Protein AF-A0A842WB67-F1 (afdb_monomer_lite)

Structure (mmCIF, N/CA/C/O backbone):
data_AF-A0A842WB67-F1
#
_entry.id   AF-A0A842WB67-F1
#
loop_
_atom_site.group_PDB
_atom_site.id
_atom_site.type_symbol
_atom_site.label_atom_id
_atom_site.label_alt_id
_atom_site.label_comp_id
_atom_site.label_asym_id
_atom_site.label_entity_id
_atom_site.label_seq_id
_atom_site.pdbx_PDB_ins_code
_atom_site.Cartn_x
_atom_site.Cartn_y
_atom_site.Cartn_z
_atom_site.occupancy
_atom_site.B_iso_or_equiv
_atom_site.auth_seq_id
_atom_site.auth_comp_id
_atom_site.auth_asym_id
_atom_site.auth_atom_id
_atom_site.pdbx_PDB_model_num
ATOM 1 N N . MET A 1 1 ? 25.470 17.281 -31.563 1.00 50.44 1 MET A N 1
ATOM 2 C CA . MET A 1 1 ? 26.868 17.595 -31.185 1.00 50.44 1 MET A CA 1
ATOM 3 C C . MET A 1 1 ? 27.042 18.059 -29.738 1.00 50.44 1 MET A C 1
ATOM 5 O O . MET A 1 1 ? 27.917 17.511 -29.088 1.00 50.44 1 MET A O 1
ATOM 9 N N . ALA A 1 2 ? 26.261 19.007 -29.197 1.00 56.00 2 ALA A N 1
ATOM 10 C CA . ALA A 1 2 ? 26.370 19.382 -27.772 1.00 56.00 2 ALA A CA 1
ATOM 11 C C . ALA A 1 2 ? 25.637 18.412 -26.814 1.00 56.00 2 ALA A C 1
ATOM 13 O O . ALA A 1 2 ? 26.137 18.127 -25.731 1.00 56.00 2 ALA A O 1
ATOM 14 N N . MET A 1 3 ? 24.492 17.852 -27.231 1.00 46.28 3 MET A N 1
ATOM 15 C CA . MET A 1 3 ? 23.703 16.902 -26.424 1.00 46.28 3 MET A CA 1
ATOM 16 C C . MET A 1 3 ? 24.365 15.515 -26.312 1.00 46.28 3 MET A C 1
ATOM 18 O O . MET A 1 3 ? 24.315 14.882 -25.263 1.00 46.28 3 MET A O 1
ATOM 22 N N . ASP A 1 4 ? 25.050 15.073 -27.372 1.00 51.56 4 ASP A N 1
ATOM 23 C CA . ASP A 1 4 ? 25.665 13.736 -27.454 1.00 51.56 4 ASP A CA 1
ATOM 24 C C . ASP A 1 4 ? 26.848 13.555 -26.488 1.00 51.56 4 ASP A C 1
ATOM 26 O O . ASP A 1 4 ? 27.155 12.438 -26.077 1.00 51.56 4 ASP A O 1
ATOM 30 N N . ASN A 1 5 ? 27.504 14.652 -26.096 1.00 54.19 5 ASN A N 1
ATOM 31 C CA . ASN A 1 5 ? 28.593 14.624 -25.118 1.00 54.19 5 ASN A CA 1
ATOM 32 C C . ASN A 1 5 ? 28.092 14.640 -23.664 1.00 54.19 5 ASN A C 1
ATOM 34 O O . ASN A 1 5 ? 28.794 14.136 -22.797 1.00 54.19 5 ASN A O 1
ATOM 38 N N . LEU A 1 6 ? 26.884 15.149 -23.390 1.00 54.31 6 LEU A N 1
ATOM 39 C CA . LEU A 1 6 ? 26.288 15.144 -22.042 1.00 54.31 6 LEU A CA 1
ATOM 40 C C . LEU A 1 6 ? 25.864 13.739 -21.588 1.00 54.31 6 LEU A C 1
ATOM 42 O O . LEU A 1 6 ? 25.862 13.449 -20.396 1.00 54.31 6 LEU A O 1
ATOM 46 N N . LEU A 1 7 ? 25.518 12.860 -22.533 1.00 57.28 7 LEU A N 1
ATOM 47 C CA . LEU A 1 7 ? 25.060 11.498 -22.244 1.00 57.28 7 LEU A CA 1
ATOM 48 C C . LEU A 1 7 ? 26.201 10.474 -22.136 1.00 57.28 7 LEU A C 1
ATOM 50 O O . LEU A 1 7 ? 25.984 9.398 -21.588 1.00 57.28 7 LEU A O 1
ATOM 54 N N . LYS A 1 8 ? 27.415 10.790 -22.614 1.00 58.06 8 LYS A N 1
ATOM 55 C CA . LYS A 1 8 ? 28.578 9.881 -22.534 1.00 58.06 8 LYS A CA 1
ATOM 56 C C . LYS A 1 8 ? 29.019 9.586 -21.100 1.00 58.06 8 LYS A C 1
ATOM 58 O O . LYS A 1 8 ? 29.484 8.482 -20.835 1.00 58.06 8 LYS A O 1
ATOM 63 N N . ASP A 1 9 ? 28.812 10.539 -20.195 1.00 59.94 9 ASP A N 1
ATOM 64 C CA . ASP A 1 9 ? 29.150 10.417 -18.773 1.00 59.94 9 ASP A CA 1
ATOM 65 C C . ASP A 1 9 ? 27.921 10.132 -17.891 1.00 59.94 9 ASP A C 1
ATOM 67 O O . ASP A 1 9 ? 28.027 10.040 -16.664 1.00 59.94 9 ASP A O 1
ATOM 71 N N . ALA A 1 10 ? 26.738 9.970 -18.496 1.00 61.34 10 ALA A N 1
ATOM 72 C CA . ALA A 1 10 ? 25.519 9.653 -17.770 1.00 61.34 10 ALA A CA 1
ATOM 73 C C . ALA A 1 10 ? 25.571 8.197 -17.285 1.00 61.34 10 ALA A C 1
ATOM 75 O O . ALA A 1 10 ? 25.228 7.256 -18.002 1.00 61.34 10 ALA A O 1
ATOM 76 N N . LYS A 1 11 ? 25.993 7.997 -16.033 1.00 61.31 11 LYS A N 1
ATOM 77 C CA . LYS A 1 11 ? 25.830 6.713 -15.346 1.00 61.31 11 LYS A CA 1
ATOM 78 C C . LYS A 1 11 ? 24.339 6.450 -15.152 1.00 61.31 11 LYS A C 1
ATOM 80 O O . LYS A 1 11 ? 23.706 7.043 -14.281 1.00 61.31 11 LYS A O 1
ATOM 85 N N . VAL A 1 12 ? 23.788 5.539 -15.949 1.00 61.44 12 VAL A N 1
ATOM 86 C CA . VAL A 1 12 ? 22.454 4.984 -15.712 1.00 61.44 12 VAL A CA 1
ATOM 87 C C . VAL A 1 12 ? 22.540 4.111 -14.463 1.00 61.44 12 VAL A C 1
ATOM 89 O O . VAL A 1 12 ? 23.029 2.984 -14.506 1.00 61.44 12 VAL A O 1
ATOM 92 N N . ILE A 1 13 ? 22.114 4.655 -13.325 1.00 58.69 13 ILE A N 1
ATOM 93 C CA . ILE A 1 13 ? 21.981 3.891 -12.086 1.00 58.69 13 ILE A CA 1
ATOM 94 C C . ILE A 1 13 ? 20.633 3.179 -12.149 1.00 58.69 13 ILE A C 1
ATOM 96 O O . ILE A 1 13 ? 19.582 3.815 -12.069 1.00 58.69 13 ILE A O 1
ATOM 100 N N . ARG A 1 14 ? 20.659 1.853 -12.297 1.00 56.44 14 ARG A N 1
ATOM 101 C CA . ARG A 1 14 ? 19.466 1.028 -12.114 1.00 56.44 14 ARG A CA 1
ATOM 102 C C . ARG A 1 14 ? 19.247 0.864 -10.616 1.00 56.44 14 ARG A C 1
ATOM 104 O O . ARG A 1 14 ? 20.026 0.197 -9.944 1.00 56.44 14 ARG A O 1
ATOM 111 N N . LEU A 1 15 ? 18.217 1.515 -10.092 1.00 62.12 15 LEU A N 1
ATOM 112 C CA . LEU A 1 15 ? 17.738 1.228 -8.747 1.00 62.12 15 LEU A CA 1
ATOM 113 C C . LEU A 1 15 ? 17.023 -0.120 -8.818 1.00 62.12 15 LEU A C 1
ATOM 115 O O . LEU A 1 15 ? 16.061 -0.246 -9.571 1.00 62.12 15 LEU A O 1
ATOM 119 N N . GLU A 1 16 ? 17.521 -1.123 -8.099 1.00 65.31 16 GLU A N 1
ATOM 120 C CA . GLU A 1 16 ? 16.808 -2.387 -7.927 1.00 65.31 16 GLU A CA 1
ATOM 121 C C . GLU A 1 16 ? 15.793 -2.208 -6.800 1.00 65.31 16 GLU A C 1
ATOM 123 O O . GLU A 1 16 ? 16.166 -1.994 -5.639 1.00 65.31 16 GLU A O 1
ATOM 128 N N . PRO A 1 17 ? 14.497 -2.204 -7.124 1.00 65.00 17 PRO A N 1
ATOM 129 C CA . PRO A 1 17 ? 13.494 -2.028 -6.108 1.00 65.00 17 PRO A CA 1
ATOM 130 C C . PRO A 1 17 ? 13.308 -3.364 -5.365 1.00 65.00 17 PRO A C 1
ATOM 132 O O . PRO A 1 17 ? 13.266 -4.431 -5.972 1.00 65.00 17 PRO A O 1
ATOM 135 N N . SER A 1 18 ? 13.257 -3.311 -4.032 1.00 74.56 18 SER A N 1
ATOM 136 C CA . SER A 1 18 ? 13.159 -4.486 -3.157 1.00 74.56 18 SER A CA 1
ATOM 137 C C . SER A 1 18 ? 11.966 -4.347 -2.213 1.00 74.56 18 SER A C 1
ATOM 139 O O . SER A 1 18 ? 11.481 -3.237 -1.966 1.00 74.56 18 SER A O 1
ATOM 141 N N . ALA A 1 19 ? 11.503 -5.463 -1.648 1.00 76.69 19 ALA A N 1
ATOM 142 C CA . ALA A 1 19 ? 10.444 -5.447 -0.640 1.00 76.69 19 ALA A CA 1
ATOM 143 C C . ALA A 1 19 ? 10.823 -4.597 0.589 1.00 76.69 19 ALA A C 1
ATOM 145 O O . ALA A 1 19 ? 9.985 -3.862 1.112 1.00 76.69 19 ALA A O 1
ATOM 146 N N . ASP A 1 20 ? 12.099 -4.595 0.988 1.00 84.69 20 ASP A N 1
ATOM 147 C CA . ASP A 1 20 ? 12.596 -3.749 2.079 1.00 84.69 20 ASP A CA 1
ATOM 148 C C . ASP A 1 20 ? 12.484 -2.252 1.761 1.00 84.69 20 ASP A C 1
ATOM 150 O O . ASP A 1 20 ? 12.097 -1.455 2.622 1.00 84.69 20 ASP A O 1
ATOM 154 N N . HIS A 1 21 ? 12.751 -1.856 0.510 1.00 85.06 21 HIS A N 1
ATOM 155 C CA . HIS A 1 21 ? 12.519 -0.480 0.070 1.00 85.06 21 HIS A CA 1
ATOM 156 C C . HIS A 1 21 ? 11.030 -0.111 0.143 1.00 85.06 21 HIS A C 1
ATOM 158 O O . HIS A 1 21 ? 10.696 0.988 0.593 1.00 85.06 21 HIS A O 1
ATOM 164 N N . MET A 1 22 ? 10.126 -1.018 -0.247 1.00 88.25 22 MET A N 1
ATOM 165 C CA . MET A 1 22 ? 8.678 -0.779 -0.160 1.00 88.25 22 MET A CA 1
ATOM 166 C C . MET A 1 22 ? 8.206 -0.645 1.282 1.00 88.25 22 MET A C 1
ATOM 168 O O . MET A 1 22 ? 7.471 0.296 1.592 1.00 88.25 22 MET A O 1
ATOM 172 N N . ARG A 1 23 ? 8.692 -1.509 2.179 1.00 93.06 23 ARG A N 1
ATOM 173 C CA . ARG A 1 23 ? 8.433 -1.406 3.617 1.00 93.06 23 ARG A CA 1
ATOM 174 C C . ARG A 1 23 ? 8.807 -0.023 4.136 1.00 93.06 23 ARG A C 1
ATOM 176 O O . ARG A 1 23 ? 7.967 0.652 4.726 1.00 93.06 23 ARG A O 1
ATOM 183 N N . ALA A 1 24 ? 10.026 0.441 3.863 1.00 91.88 24 ALA A N 1
ATOM 184 C CA . ALA A 1 24 ? 10.491 1.746 4.331 1.00 91.88 24 ALA A CA 1
ATOM 185 C C . ALA A 1 24 ? 9.619 2.908 3.816 1.00 91.88 24 ALA A C 1
ATOM 187 O O . ALA A 1 24 ? 9.285 3.820 4.576 1.00 91.88 24 ALA A O 1
ATOM 188 N N . VAL A 1 25 ? 9.221 2.876 2.539 1.00 91.75 25 VAL A N 1
ATOM 189 C CA . VAL A 1 25 ? 8.358 3.904 1.931 1.00 91.75 25 VAL A CA 1
ATOM 190 C C . VAL A 1 25 ? 6.972 3.922 2.574 1.00 91.75 25 VAL A C 1
ATOM 192 O O . VAL A 1 25 ? 6.492 4.986 2.977 1.00 91.75 25 VAL A O 1
ATOM 195 N N . ILE A 1 26 ? 6.333 2.757 2.680 1.00 93.88 26 ILE A N 1
ATOM 196 C CA . ILE A 1 26 ? 4.981 2.620 3.225 1.00 93.88 26 ILE A CA 1
ATOM 197 C C . ILE A 1 26 ? 4.970 3.010 4.705 1.00 93.88 26 ILE A C 1
ATOM 199 O O . ILE A 1 26 ? 4.169 3.856 5.101 1.00 93.88 26 ILE A O 1
ATOM 203 N N . GLN A 1 27 ? 5.906 2.486 5.500 1.00 94.88 27 GLN A N 1
ATOM 204 C CA . GLN A 1 27 ? 6.021 2.793 6.926 1.00 94.88 27 GLN A CA 1
ATOM 205 C C . GLN A 1 27 ? 6.231 4.293 7.155 1.00 94.88 27 GLN A C 1
ATOM 207 O O . GLN A 1 27 ? 5.554 4.901 7.980 1.00 94.88 27 GLN A O 1
ATOM 212 N N . LYS A 1 28 ? 7.110 4.933 6.369 1.00 93.75 28 LYS A N 1
ATOM 213 C CA . LYS A 1 28 ? 7.322 6.384 6.443 1.00 93.75 28 LYS A CA 1
ATOM 214 C C . LYS A 1 28 ? 6.030 7.157 6.185 1.00 93.75 28 LYS A C 1
ATOM 216 O O . LYS A 1 28 ? 5.782 8.166 6.844 1.00 93.75 28 LYS A O 1
ATOM 221 N N . ARG A 1 29 ? 5.208 6.711 5.229 1.00 92.31 29 ARG A N 1
ATOM 222 C CA . ARG A 1 29 ? 3.944 7.378 4.903 1.00 92.31 29 ARG A CA 1
ATOM 223 C C . ARG A 1 29 ? 2.879 7.174 5.982 1.00 92.31 29 ARG A C 1
ATOM 225 O O . ARG A 1 29 ? 2.193 8.146 6.294 1.00 92.31 29 ARG A O 1
ATOM 232 N N . LEU A 1 30 ? 2.764 5.970 6.541 1.00 91.06 30 LEU A N 1
ATOM 233 C CA . LEU A 1 30 ? 1.843 5.662 7.640 1.00 91.06 30 LEU A CA 1
ATOM 234 C C . LEU A 1 30 ? 2.197 6.460 8.896 1.00 91.06 30 LEU A C 1
ATOM 236 O O . LEU A 1 30 ? 1.373 7.238 9.363 1.00 91.06 30 LEU A O 1
ATOM 240 N N . ASN A 1 31 ? 3.458 6.392 9.331 1.00 92.50 31 ASN A N 1
ATOM 241 C CA . ASN A 1 31 ? 3.950 7.132 10.493 1.00 92.50 31 ASN A CA 1
ATOM 242 C C . ASN A 1 31 ? 3.726 8.643 10.340 1.00 92.50 31 ASN A C 1
ATOM 244 O O . ASN A 1 31 ? 3.367 9.334 11.292 1.00 92.50 31 ASN A O 1
ATOM 248 N N . PHE A 1 32 ? 3.935 9.173 9.127 1.00 88.69 32 PHE A N 1
ATOM 249 C CA . PHE A 1 32 ? 3.634 10.570 8.842 1.00 88.69 32 PHE A CA 1
ATOM 250 C C . PHE A 1 32 ? 2.141 10.857 9.025 1.00 88.69 32 PHE A C 1
ATOM 252 O O . PHE A 1 32 ? 1.806 11.793 9.741 1.00 88.69 32 PHE A O 1
ATOM 259 N N . ALA A 1 33 ? 1.251 10.065 8.422 1.00 83.31 33 ALA A N 1
ATOM 260 C CA . ALA A 1 33 ? -0.194 10.258 8.541 1.00 83.31 33 ALA A CA 1
ATOM 261 C C . ALA A 1 33 ? -0.671 10.197 10.003 1.00 83.31 33 ALA A C 1
ATOM 263 O O . ALA A 1 33 ? -1.380 11.092 10.448 1.00 83.31 33 ALA A O 1
ATOM 264 N N . GLU A 1 34 ? -0.203 9.211 10.764 1.00 85.25 34 GLU A N 1
ATOM 265 C CA . GLU A 1 34 ? -0.481 9.061 12.196 1.00 85.25 34 GLU A CA 1
ATOM 266 C C . GLU A 1 34 ? -0.011 10.279 13.002 1.00 85.25 34 GLU A C 1
ATOM 268 O O . GLU A 1 34 ? -0.776 10.841 13.787 1.00 85.25 34 GLU A O 1
ATOM 273 N N . SER A 1 35 ? 1.192 10.789 12.722 1.00 83.31 35 SER A N 1
ATOM 274 C CA . SER A 1 35 ? 1.688 12.002 13.382 1.00 83.31 35 SER A CA 1
ATOM 275 C C . SER A 1 35 ? 0.827 13.238 13.089 1.00 83.31 35 SER A C 1
ATOM 277 O O . SER A 1 35 ? 0.617 14.066 13.973 1.00 83.31 35 SER A O 1
ATOM 279 N N . GLN A 1 36 ? 0.282 13.357 11.868 1.00 81.38 36 GLN A N 1
ATOM 280 C CA . GLN A 1 36 ? -0.622 14.455 11.500 1.00 81.38 36 GLN A CA 1
ATOM 281 C C . GLN A 1 36 ? -1.973 14.360 12.223 1.00 81.38 36 GLN A C 1
ATOM 283 O O . GLN A 1 36 ? -2.652 15.370 12.389 1.00 81.38 36 GLN A O 1
ATOM 288 N N . CYS A 1 37 ? -2.350 13.163 12.672 1.00 77.62 37 CYS A N 1
ATOM 289 C CA . CYS A 1 37 ? -3.549 12.910 13.464 1.00 77.62 37 CYS A CA 1
ATOM 290 C C . CYS A 1 37 ? -3.298 12.973 14.982 1.00 77.62 37 CYS A C 1
ATOM 292 O O . CYS A 1 37 ? -4.226 12.737 15.751 1.00 77.62 37 CYS A O 1
ATOM 294 N N . GLY A 1 38 ? -2.076 13.294 15.426 1.00 81.00 38 GLY A N 1
ATOM 295 C CA . GLY A 1 38 ? -1.732 13.390 16.848 1.00 81.00 38 GLY A CA 1
ATOM 296 C C . GLY A 1 38 ? -1.672 12.044 17.574 1.00 81.00 38 GLY A C 1
ATOM 297 O O . GLY A 1 38 ? -1.814 12.011 18.794 1.00 81.00 38 GLY A O 1
ATOM 298 N N . VAL A 1 39 ? -1.479 10.946 16.841 1.00 84.19 39 VAL A N 1
ATOM 299 C CA . VAL A 1 39 ? -1.362 9.595 17.406 1.00 84.19 39 VAL A CA 1
ATOM 300 C C . VAL A 1 39 ? 0.066 9.062 17.280 1.00 84.19 39 VAL A C 1
ATOM 302 O O . VAL A 1 39 ? 0.865 9.548 16.474 1.00 84.19 39 VAL A O 1
ATOM 305 N N . GLU A 1 40 ? 0.395 8.062 18.098 1.00 89.88 40 GLU A N 1
ATOM 306 C CA . GLU A 1 40 ? 1.708 7.418 18.067 1.00 89.88 40 GLU A CA 1
ATOM 307 C C . GLU A 1 40 ? 1.917 6.669 16.735 1.00 89.88 40 GLU A C 1
ATOM 309 O O . GLU A 1 40 ? 1.014 5.952 16.293 1.00 89.88 40 GLU A O 1
ATOM 314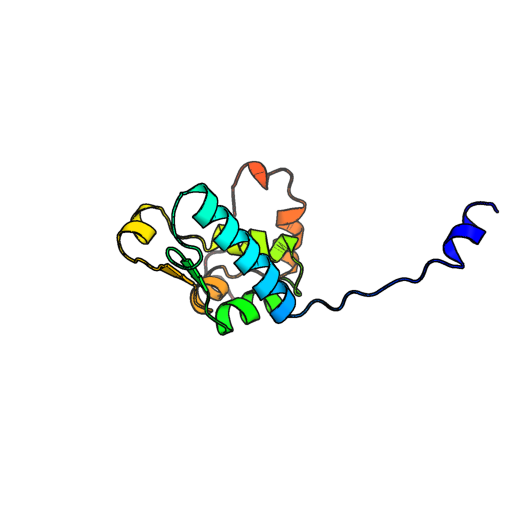 N N . PRO A 1 41 ? 3.080 6.804 16.075 1.00 90.44 41 PRO A N 1
ATOM 315 C CA . PRO A 1 41 ? 3.386 6.025 14.879 1.00 90.44 41 PRO A CA 1
ATOM 316 C C . PRO A 1 41 ? 3.297 4.506 15.113 1.00 90.44 41 PRO A C 1
ATOM 318 O O . PRO A 1 41 ? 3.853 3.987 16.076 1.00 90.44 41 PRO A O 1
ATOM 321 N N . GLY A 1 42 ? 2.637 3.787 14.208 1.00 86.56 42 GLY A N 1
ATOM 322 C CA . GLY A 1 42 ? 2.382 2.346 14.263 1.00 86.56 42 GLY A CA 1
ATOM 323 C C . GLY A 1 42 ? 1.186 1.927 15.127 1.00 86.56 42 GLY A C 1
ATOM 324 O O . GLY A 1 42 ? 0.985 0.725 15.327 1.00 86.56 42 GLY A O 1
ATOM 325 N N . SER A 1 43 ? 0.408 2.880 15.654 1.00 86.75 43 SER A N 1
ATOM 326 C CA . SER A 1 43 ? -0.703 2.598 16.576 1.00 86.75 43 SER A CA 1
ATOM 327 C C . SER A 1 43 ? -2.050 2.350 15.893 1.00 86.75 43 SER A C 1
ATOM 329 O O . SER A 1 43 ? -2.889 1.652 16.462 1.00 86.75 43 SER A O 1
ATOM 331 N N . LEU A 1 44 ? -2.277 2.886 14.689 1.00 85.69 44 LEU A N 1
ATOM 332 C CA . LEU A 1 44 ? -3.556 2.758 13.983 1.00 85.69 44 LEU A CA 1
ATOM 333 C C . LEU A 1 44 ? -3.529 1.661 12.928 1.00 85.69 44 LEU A C 1
ATOM 335 O O . LEU A 1 44 ? -4.511 0.935 12.780 1.00 85.69 44 LEU A O 1
ATOM 339 N N . ILE A 1 45 ? -2.430 1.554 12.180 1.00 90.31 45 ILE A N 1
ATOM 340 C CA . ILE A 1 45 ? -2.331 0.641 11.040 1.00 90.31 45 ILE A CA 1
ATOM 341 C C . ILE A 1 45 ? -1.031 -0.145 11.119 1.00 90.31 45 ILE A C 1
ATOM 343 O O . ILE A 1 45 ? 0.060 0.418 11.194 1.00 90.31 45 ILE A O 1
ATOM 347 N N . GLN A 1 46 ? -1.154 -1.464 11.029 1.00 93.25 46 GLN A N 1
ATOM 348 C CA . GLN A 1 46 ? -0.027 -2.379 10.929 1.00 93.25 46 GLN A CA 1
ATOM 349 C C . GLN A 1 46 ? -0.085 -3.120 9.602 1.00 93.25 46 GLN A C 1
ATOM 351 O O . GLN A 1 46 ? -1.155 -3.465 9.110 1.00 93.25 46 GLN A O 1
ATOM 356 N N . VAL A 1 47 ? 1.076 -3.374 9.010 1.00 94.56 47 VAL A N 1
ATOM 357 C CA . VAL A 1 47 ? 1.199 -4.101 7.746 1.00 94.56 47 VAL A CA 1
ATOM 358 C C . VAL A 1 47 ? 2.103 -5.294 7.996 1.00 94.56 47 VAL A C 1
ATOM 360 O O . VAL A 1 47 ? 3.202 -5.147 8.530 1.00 94.56 47 VAL A O 1
ATOM 363 N N . THR A 1 48 ? 1.616 -6.480 7.651 1.00 95.44 48 THR A N 1
ATOM 364 C CA . THR A 1 48 ? 2.380 -7.724 7.801 1.00 95.44 48 THR A CA 1
ATOM 365 C C . THR A 1 48 ? 3.506 -7.823 6.772 1.00 95.44 48 THR A C 1
ATOM 367 O O . THR A 1 48 ? 3.430 -7.254 5.683 1.00 95.44 48 THR A O 1
ATOM 370 N N . ASP A 1 49 ? 4.538 -8.605 7.083 1.00 94.56 49 ASP A N 1
ATOM 371 C CA . ASP A 1 49 ? 5.665 -8.834 6.171 1.00 94.56 49 ASP A CA 1
ATOM 372 C C . ASP A 1 49 ? 5.241 -9.459 4.839 1.00 94.56 49 ASP A C 1
ATOM 374 O O . ASP A 1 49 ? 5.721 -9.046 3.783 1.00 94.56 49 ASP A O 1
ATOM 378 N N . SER A 1 50 ? 4.282 -10.389 4.863 1.00 95.19 50 SER A N 1
ATOM 379 C CA . SER A 1 50 ? 3.728 -10.976 3.641 1.00 95.19 50 SER A CA 1
ATOM 380 C C . SER A 1 50 ? 2.923 -9.968 2.816 1.00 95.19 50 SER A C 1
ATOM 382 O O . SER A 1 50 ? 2.971 -10.015 1.589 1.00 95.19 50 SER A O 1
ATOM 384 N N . ALA A 1 51 ? 2.246 -9.003 3.448 1.00 95.25 51 ALA A N 1
ATOM 385 C CA . ALA A 1 51 ? 1.602 -7.906 2.728 1.00 95.25 51 ALA A CA 1
ATOM 386 C C . ALA A 1 51 ? 2.629 -6.991 2.049 1.00 95.25 51 ALA A C 1
ATOM 388 O O . ALA A 1 51 ? 2.432 -6.612 0.897 1.00 95.25 51 ALA A O 1
ATOM 389 N N . TYR A 1 52 ? 3.743 -6.670 2.718 1.00 94.81 52 TYR A N 1
ATOM 390 C CA . TYR A 1 52 ? 4.828 -5.902 2.098 1.00 94.81 52 TYR A CA 1
ATOM 391 C C . TYR A 1 52 ? 5.408 -6.614 0.876 1.00 94.81 52 TYR A C 1
ATOM 393 O O . TYR A 1 52 ? 5.608 -5.971 -0.156 1.00 94.81 52 TYR A O 1
ATOM 401 N N . GLN A 1 53 ? 5.628 -7.927 0.973 1.00 93.88 53 GLN A N 1
ATOM 402 C CA . GLN A 1 53 ? 6.092 -8.729 -0.155 1.00 93.88 53 GLN A CA 1
A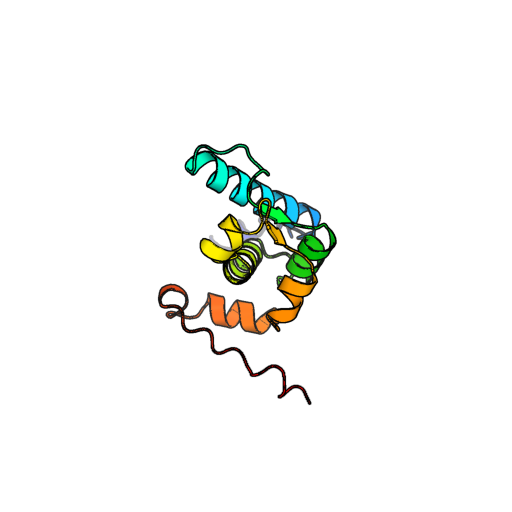TOM 403 C C . GLN A 1 53 ? 5.068 -8.732 -1.297 1.00 93.88 53 GLN A C 1
ATOM 405 O O . GLN A 1 53 ? 5.423 -8.410 -2.425 1.00 93.88 53 GLN A O 1
ATOM 410 N N . ALA A 1 54 ? 3.788 -8.978 -1.008 1.00 93.69 54 ALA A N 1
ATOM 411 C CA . ALA A 1 54 ? 2.737 -8.984 -2.024 1.00 93.69 54 ALA A CA 1
ATOM 412 C C . ALA A 1 54 ? 2.583 -7.626 -2.733 1.00 93.69 54 ALA A C 1
ATOM 414 O O . ALA A 1 54 ? 2.383 -7.575 -3.948 1.00 93.69 54 ALA A O 1
ATOM 415 N N . ILE A 1 55 ? 2.713 -6.515 -1.996 1.00 94.56 55 ILE A N 1
ATOM 416 C CA . ILE A 1 55 ? 2.736 -5.170 -2.583 1.00 94.56 55 ILE A CA 1
ATOM 417 C C . ILE A 1 55 ? 3.968 -5.006 -3.476 1.00 94.56 55 ILE A C 1
ATOM 419 O O . ILE A 1 55 ? 3.853 -4.485 -4.585 1.00 94.56 55 ILE A O 1
ATOM 423 N N . ALA A 1 56 ? 5.147 -5.433 -3.022 1.00 93.06 56 ALA A N 1
ATOM 424 C CA . ALA A 1 56 ? 6.363 -5.357 -3.824 1.00 93.06 56 ALA A CA 1
ATOM 425 C C . ALA A 1 56 ? 6.227 -6.158 -5.128 1.00 93.06 56 ALA A C 1
ATOM 427 O O . ALA A 1 56 ? 6.559 -5.637 -6.189 1.00 93.06 56 ALA A O 1
ATOM 428 N N . ASP A 1 57 ? 5.657 -7.359 -5.070 1.00 91.69 57 ASP A N 1
ATOM 429 C CA . ASP A 1 57 ? 5.483 -8.225 -6.235 1.00 91.69 57 ASP A CA 1
ATOM 430 C C . ASP A 1 57 ? 4.525 -7.608 -7.264 1.00 91.69 57 ASP A C 1
ATOM 432 O O . ASP A 1 57 ? 4.885 -7.450 -8.432 1.00 91.69 57 ASP A O 1
ATOM 436 N N . VAL A 1 58 ? 3.329 -7.173 -6.840 1.00 91.94 58 VAL A N 1
ATOM 437 C CA . VAL A 1 58 ? 2.321 -6.625 -7.771 1.00 91.94 58 VAL A CA 1
ATOM 438 C C . VAL A 1 58 ? 2.737 -5.282 -8.372 1.00 91.94 58 VAL A C 1
ATOM 440 O O . VAL A 1 58 ? 2.354 -4.945 -9.490 1.00 91.94 58 VAL A O 1
ATOM 443 N N . THR A 1 59 ? 3.542 -4.503 -7.649 1.00 92.12 59 THR A N 1
ATOM 444 C CA . THR A 1 59 ? 3.982 -3.174 -8.096 1.00 92.12 59 THR A CA 1
ATOM 445 C C . THR A 1 59 ? 5.333 -3.184 -8.796 1.00 92.12 59 THR A C 1
ATOM 447 O O . THR A 1 59 ? 5.815 -2.114 -9.178 1.00 92.12 59 THR A O 1
ATOM 450 N N . GLN A 1 60 ? 5.965 -4.358 -8.925 1.00 90.50 60 GLN A N 1
ATOM 451 C CA . GLN A 1 60 ? 7.380 -4.497 -9.291 1.00 90.50 60 GLN A CA 1
ATOM 452 C C . GLN A 1 60 ? 8.269 -3.547 -8.470 1.00 90.50 60 GLN A C 1
ATOM 454 O O . GLN A 1 60 ? 9.184 -2.894 -8.973 1.00 90.50 60 GLN A O 1
ATOM 459 N N . ALA A 1 61 ? 7.907 -3.424 -7.192 1.00 88.56 61 ALA A N 1
ATOM 460 C CA . ALA A 1 61 ? 8.476 -2.550 -6.186 1.00 88.56 61 ALA A CA 1
ATOM 461 C C . ALA A 1 61 ? 8.596 -1.067 -6.627 1.00 88.56 61 ALA A C 1
ATOM 463 O O . ALA A 1 61 ? 9.481 -0.322 -6.204 1.00 88.56 61 ALA A O 1
ATOM 464 N N . SER A 1 62 ? 7.649 -0.591 -7.442 1.00 90.06 62 SER A N 1
ATOM 465 C CA . SER A 1 62 ? 7.471 0.833 -7.738 1.00 90.06 62 SER A CA 1
ATOM 466 C C . SER A 1 62 ? 6.875 1.572 -6.526 1.00 90.06 62 SER A C 1
ATOM 468 O O . SER A 1 62 ? 5.719 1.318 -6.175 1.00 90.06 62 SER A O 1
ATOM 470 N N . PRO A 1 63 ? 7.579 2.553 -5.915 1.00 89.94 63 PRO A N 1
ATOM 471 C CA . PRO A 1 63 ? 7.071 3.271 -4.742 1.00 89.94 63 PRO A CA 1
ATOM 472 C C . PRO A 1 63 ? 5.734 3.984 -4.985 1.00 89.94 63 PRO A C 1
ATOM 474 O O . PRO A 1 63 ? 4.880 4.036 -4.103 1.00 89.94 63 PRO A O 1
ATOM 477 N N . GLY A 1 64 ? 5.554 4.556 -6.181 1.00 89.00 64 GLY A N 1
ATOM 478 C CA . GLY A 1 64 ? 4.335 5.285 -6.536 1.00 89.00 64 GLY A CA 1
ATOM 479 C C . GLY A 1 64 ? 3.118 4.365 -6.591 1.00 89.00 64 GLY A C 1
ATOM 480 O O . GLY A 1 64 ? 2.084 4.685 -6.006 1.00 89.00 64 GLY A O 1
ATOM 481 N N . LEU A 1 65 ? 3.275 3.201 -7.226 1.00 90.94 65 LEU A N 1
ATOM 482 C CA . LEU A 1 65 ? 2.221 2.192 -7.313 1.00 90.94 65 LEU A CA 1
ATOM 483 C C . LEU A 1 65 ? 1.969 1.525 -5.956 1.00 90.94 65 LEU A C 1
ATOM 485 O O . LEU A 1 65 ? 0.818 1.292 -5.608 1.00 90.94 65 LEU A O 1
ATOM 489 N N . ALA A 1 66 ? 3.009 1.295 -5.148 1.00 92.44 66 ALA A N 1
ATOM 490 C CA . ALA A 1 66 ? 2.871 0.737 -3.800 1.00 92.44 66 ALA A CA 1
ATOM 491 C C . ALA A 1 66 ? 1.997 1.614 -2.900 1.00 92.44 66 ALA A C 1
ATOM 493 O O . ALA A 1 66 ? 1.106 1.118 -2.212 1.00 92.44 66 ALA A O 1
ATOM 494 N N . LEU A 1 67 ? 2.191 2.933 -2.951 1.00 91.31 67 LEU A N 1
ATOM 495 C CA . LEU A 1 67 ? 1.338 3.869 -2.221 1.00 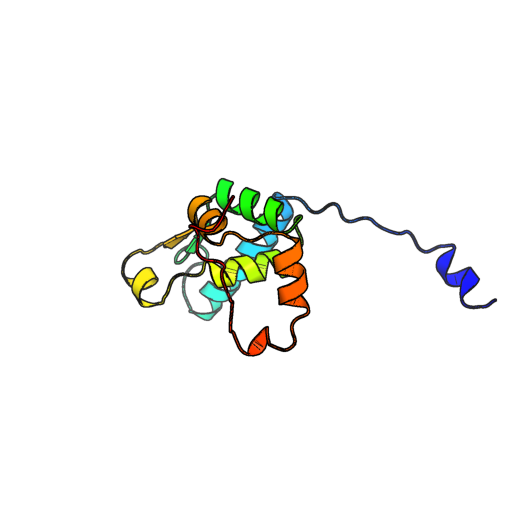91.31 67 LEU A CA 1
ATOM 496 C C . LEU A 1 67 ? -0.094 3.915 -2.762 1.00 91.31 67 LEU A C 1
ATOM 498 O O . LEU A 1 67 ? -1.009 4.231 -2.006 1.00 91.31 67 LEU A O 1
ATOM 502 N N . GLU A 1 68 ? -0.300 3.615 -4.042 1.00 90.06 68 GLU A N 1
ATOM 503 C CA . GLU A 1 68 ? -1.637 3.541 -4.623 1.00 90.06 68 GLU A CA 1
ATOM 504 C C . GLU A 1 68 ? -2.369 2.267 -4.188 1.00 90.06 68 GLU A C 1
ATOM 506 O O . GLU A 1 68 ? -3.490 2.363 -3.696 1.00 90.06 68 GLU A O 1
ATOM 511 N N . VAL A 1 69 ? -1.706 1.106 -4.238 1.00 92.44 69 VAL A N 1
ATOM 512 C CA . VAL A 1 69 ? -2.228 -0.152 -3.673 1.00 92.44 69 VAL A CA 1
ATOM 513 C C . VAL A 1 69 ? -2.585 0.037 -2.202 1.00 92.44 69 VAL A C 1
ATOM 515 O O . VAL A 1 69 ? -3.676 -0.342 -1.784 1.00 92.44 69 VAL A O 1
ATOM 518 N N . MET A 1 70 ? -1.716 0.700 -1.431 1.00 91.12 70 MET A N 1
ATOM 519 C CA . MET A 1 70 ? -1.988 1.005 -0.027 1.00 91.12 70 MET A CA 1
ATOM 520 C C . MET A 1 70 ? -3.289 1.783 0.163 1.00 91.12 70 MET A C 1
ATOM 522 O O . MET A 1 70 ? -4.054 1.430 1.050 1.00 91.12 70 MET A O 1
ATOM 526 N N . LYS A 1 71 ? -3.585 2.795 -0.665 1.00 88.12 71 LYS A N 1
ATOM 527 C CA . LYS A 1 71 ? -4.862 3.529 -0.581 1.00 88.12 71 LYS A CA 1
ATOM 528 C C . LYS A 1 71 ? -6.066 2.633 -0.846 1.00 88.12 71 LYS A C 1
ATOM 530 O O . LYS A 1 71 ? -7.091 2.822 -0.205 1.00 88.12 71 LYS A O 1
ATOM 535 N N . MET A 1 72 ? -5.946 1.691 -1.780 1.00 88.19 72 MET A N 1
ATOM 536 C CA . MET A 1 72 ? -7.039 0.785 -2.139 1.00 88.19 72 MET A CA 1
ATOM 537 C C . MET A 1 72 ? -7.350 -0.227 -1.029 1.00 88.19 72 MET A C 1
ATOM 539 O O . MET A 1 72 ? -8.502 -0.622 -0.885 1.00 88.19 72 MET A O 1
ATOM 543 N N . VAL A 1 73 ? -6.350 -0.627 -0.233 1.00 90.56 73 VAL A N 1
ATOM 544 C CA . VAL A 1 73 ? -6.544 -1.526 0.923 1.00 90.56 73 VAL A CA 1
ATOM 545 C C . VAL A 1 73 ? -6.774 -0.803 2.247 1.00 90.56 73 VAL A C 1
ATOM 547 O O . VAL A 1 73 ? -6.926 -1.468 3.275 1.00 90.56 73 VAL A O 1
ATOM 550 N N . MET A 1 74 ? -6.782 0.535 2.255 1.00 85.75 74 MET A N 1
ATOM 551 C CA . MET A 1 74 ? -7.068 1.274 3.480 1.00 85.75 74 MET A CA 1
ATOM 552 C C . MET A 1 74 ? -8.490 0.955 3.960 1.00 85.75 74 MET A C 1
ATOM 554 O O . MET A 1 74 ? -9.433 1.029 3.168 1.00 85.75 74 MET A O 1
ATOM 558 N N . PRO A 1 75 ? -8.661 0.630 5.250 1.00 81.56 75 PRO A N 1
ATOM 559 C CA . PRO A 1 75 ? -9.981 0.424 5.832 1.00 81.56 75 PRO A CA 1
ATOM 560 C C . PRO A 1 75 ? -10.815 1.710 5.813 1.00 81.56 75 PRO A C 1
ATOM 562 O O . PRO A 1 75 ? -10.285 2.825 5.804 1.00 81.56 75 PRO A O 1
ATOM 565 N N . SER A 1 76 ? -12.138 1.562 5.885 1.00 80.56 76 SER A N 1
ATOM 566 C CA . SER A 1 76 ? -13.016 2.693 6.196 1.00 80.56 76 SER A CA 1
ATOM 567 C C . SER A 1 76 ? -12.790 3.187 7.633 1.00 80.56 76 SER A C 1
ATOM 569 O O . SER A 1 76 ? -12.300 2.452 8.493 1.00 80.56 76 SER A O 1
ATOM 571 N N . ALA A 1 77 ? -13.200 4.425 7.932 1.00 73.38 77 ALA A N 1
ATOM 572 C CA . ALA A 1 77 ? -13.116 4.972 9.291 1.00 73.38 77 ALA A CA 1
ATOM 573 C C . ALA A 1 77 ? -13.881 4.115 10.321 1.00 73.38 77 ALA A C 1
ATOM 575 O O . ALA A 1 77 ? -13.444 3.970 11.460 1.00 73.38 77 ALA A O 1
ATOM 576 N N . GLU A 1 78 ? -14.996 3.508 9.910 1.00 75.75 78 GLU A N 1
ATOM 577 C CA . GLU A 1 78 ? -15.785 2.593 10.740 1.00 75.75 78 GLU A CA 1
ATOM 578 C C . GLU A 1 78 ? -15.029 1.289 11.022 1.00 75.75 78 GLU A C 1
ATOM 580 O O . GLU A 1 78 ? -14.978 0.838 12.165 1.00 75.75 78 GLU A O 1
ATOM 585 N N . GLN A 1 79 ? -14.402 0.704 9.994 1.00 75.88 79 GLN A N 1
ATOM 586 C CA . GLN A 1 79 ? -13.597 -0.514 10.129 1.00 75.88 79 GLN A CA 1
ATOM 587 C C . GLN A 1 79 ? -12.367 -0.290 11.006 1.00 75.88 79 GLN A C 1
ATOM 589 O O . GLN A 1 79 ? -12.025 -1.170 11.796 1.00 75.88 79 GLN A O 1
ATOM 594 N N . MET A 1 80 ? -11.735 0.882 10.888 1.00 76.50 80 MET A N 1
ATOM 595 C CA . MET A 1 80 ? -10.679 1.309 11.797 1.00 76.50 80 MET A CA 1
ATOM 596 C C . MET A 1 80 ? -11.204 1.356 13.229 1.00 76.50 80 MET A C 1
ATOM 598 O O . MET A 1 80 ? -10.725 0.599 14.063 1.00 76.50 80 MET A O 1
ATOM 602 N N . ALA A 1 81 ? -12.255 2.131 13.509 1.00 74.38 81 ALA A N 1
ATOM 603 C CA . ALA A 1 81 ? -12.780 2.292 14.868 1.00 74.38 81 ALA A CA 1
ATOM 604 C C . ALA A 1 81 ? -13.132 0.963 15.572 1.00 74.38 81 ALA A C 1
ATOM 606 O O . ALA A 1 81 ? -13.055 0.879 16.797 1.00 74.38 81 ALA A O 1
ATOM 607 N N . GLN A 1 82 ? -13.509 -0.068 14.810 1.00 79.56 82 GLN A N 1
ATOM 608 C CA . GLN A 1 82 ? -13.830 -1.401 15.327 1.00 79.56 82 GLN A CA 1
ATOM 609 C C . GLN A 1 82 ? -12.604 -2.308 15.522 1.00 79.56 82 GLN A C 1
ATOM 611 O O . GLN A 1 82 ? -12.666 -3.229 16.331 1.00 79.56 82 GLN A O 1
ATOM 616 N N . ASN A 1 83 ? -11.503 -2.067 14.804 1.00 76.62 83 ASN A N 1
ATOM 617 C CA . ASN A 1 83 ? -10.323 -2.930 14.777 1.00 76.62 83 ASN A CA 1
ATOM 618 C C . ASN A 1 83 ? -9.045 -2.083 14.840 1.00 76.62 83 ASN A C 1
ATOM 620 O O . ASN A 1 83 ? -8.421 -1.822 13.813 1.00 76.62 83 ASN A O 1
ATOM 624 N N . HIS A 1 84 ? -8.657 -1.655 16.046 1.00 82.12 84 HIS A N 1
ATOM 625 C CA . HIS A 1 84 ? -7.408 -0.929 16.295 1.00 82.12 84 HIS A CA 1
ATOM 626 C C . HIS A 1 84 ? -6.376 -1.812 17.031 1.00 82.12 84 HIS A C 1
ATOM 628 O O . HIS A 1 84 ? -6.685 -2.300 18.121 1.00 82.12 84 HIS A O 1
ATOM 634 N N . PRO A 1 85 ? -5.148 -1.981 16.496 1.00 87.50 85 PRO A N 1
ATOM 635 C CA . PRO A 1 85 ? -4.706 -1.524 15.177 1.00 87.50 85 PRO A CA 1
ATOM 636 C C . PRO A 1 85 ? -5.357 -2.339 14.051 1.00 87.50 85 PRO A C 1
ATOM 638 O O . PRO A 1 85 ? -5.581 -3.544 14.188 1.00 87.50 85 PRO A O 1
ATOM 641 N N . TYR A 1 86 ? -5.613 -1.697 12.913 1.00 89.94 86 TYR A N 1
ATOM 642 C CA . TYR A 1 86 ? -6.068 -2.406 11.723 1.00 89.94 86 TYR A CA 1
ATOM 643 C C . TYR A 1 86 ? -4.870 -3.082 11.059 1.00 89.94 86 TYR A C 1
ATOM 645 O O . TYR A 1 86 ? -3.888 -2.420 10.711 1.00 89.94 86 TYR A O 1
ATOM 653 N N . VAL A 1 87 ? -4.942 -4.401 10.881 1.00 94.00 87 VAL A N 1
ATOM 654 C CA . VAL A 1 87 ? -3.834 -5.199 10.343 1.00 94.00 87 VAL A CA 1
ATOM 655 C C . VAL A 1 87 ? -4.067 -5.505 8.865 1.00 94.00 87 VAL A C 1
ATOM 657 O O . VAL A 1 87 ? -4.984 -6.237 8.494 1.00 94.00 87 VAL A O 1
ATOM 660 N N . ILE A 1 88 ? -3.200 -4.975 8.005 1.00 94.25 88 ILE A N 1
ATOM 661 C CA . ILE A 1 88 ? -3.177 -5.252 6.570 1.00 94.25 88 ILE A CA 1
ATOM 662 C C . ILE A 1 88 ? -2.368 -6.529 6.314 1.00 94.25 88 ILE A C 1
ATOM 664 O O . ILE A 1 88 ? -1.162 -6.602 6.579 1.00 94.25 88 ILE A O 1
ATOM 668 N N . THR A 1 89 ? -3.046 -7.543 5.780 1.00 96.12 89 THR A N 1
ATOM 669 C CA . THR A 1 89 ? -2.489 -8.858 5.453 1.00 96.12 89 THR A CA 1
ATOM 670 C C . THR A 1 89 ? -2.321 -9.038 3.946 1.00 96.12 89 THR A C 1
ATOM 672 O O . THR A 1 89 ? -2.892 -8.295 3.147 1.00 96.12 89 THR A O 1
ATOM 675 N N . GLU A 1 90 ? -1.545 -10.046 3.548 1.00 96.00 90 GLU A N 1
ATOM 676 C CA . GLU A 1 90 ? -1.397 -10.463 2.148 1.00 96.00 90 GLU A CA 1
ATOM 677 C C . GLU A 1 90 ? -2.749 -10.717 1.461 1.00 96.00 90 GLU A C 1
ATOM 679 O O . GLU A 1 90 ? -2.942 -10.322 0.311 1.00 96.00 90 GLU A O 1
ATOM 684 N N . ASP A 1 91 ? -3.714 -11.301 2.174 1.00 96.06 91 ASP A N 1
ATOM 685 C CA . ASP A 1 91 ? -5.051 -11.568 1.640 1.00 96.06 91 ASP A CA 1
ATOM 686 C C . ASP A 1 91 ? -5.785 -10.288 1.235 1.00 96.06 91 ASP A C 1
ATOM 688 O O . ASP A 1 91 ? -6.511 -10.290 0.242 1.00 96.06 91 ASP A O 1
ATOM 692 N N . HIS A 1 92 ? -5.595 -9.181 1.964 1.00 93.94 92 HIS A N 1
ATOM 693 C CA . HIS A 1 92 ? -6.167 -7.890 1.574 1.00 93.94 92 HIS A CA 1
ATOM 694 C C . HIS A 1 92 ? -5.600 -7.408 0.237 1.00 93.94 92 HIS A C 1
ATOM 696 O O . HIS A 1 92 ? -6.352 -6.884 -0.579 1.00 93.94 92 HIS A O 1
ATOM 702 N N . ILE A 1 93 ? -4.306 -7.635 -0.012 1.00 94.19 93 ILE A N 1
ATOM 703 C CA . ILE A 1 93 ? -3.651 -7.272 -1.275 1.00 94.19 93 ILE A CA 1
ATOM 704 C C . ILE A 1 93 ? -4.163 -8.163 -2.411 1.00 94.19 93 ILE A C 1
ATOM 706 O O . ILE A 1 93 ? -4.592 -7.663 -3.449 1.00 94.19 93 ILE A O 1
ATOM 710 N N . LYS A 1 94 ? -4.186 -9.486 -2.198 1.00 90.38 94 LYS A N 1
ATOM 711 C CA . LYS A 1 94 ? -4.629 -10.464 -3.206 1.00 90.38 94 LYS A CA 1
ATOM 712 C C . LYS A 1 94 ? -6.088 -10.275 -3.610 1.00 90.38 94 LYS A C 1
ATOM 714 O O . LYS A 1 94 ? -6.409 -10.388 -4.790 1.00 90.38 94 LYS A O 1
ATOM 719 N N . LYS A 1 95 ? -6.965 -9.940 -2.658 1.00 91.75 95 LYS A N 1
ATOM 720 C CA . LYS A 1 95 ? -8.394 -9.692 -2.917 1.00 91.75 95 LYS A CA 1
ATOM 721 C C . LYS A 1 95 ? -8.656 -8.526 -3.869 1.00 91.75 95 LYS A C 1
ATOM 723 O O . LYS A 1 95 ? -9.732 -8.490 -4.456 1.00 91.75 95 LYS A O 1
ATOM 728 N N . LEU A 1 96 ? -7.707 -7.602 -4.048 1.00 87.81 96 LEU A N 1
ATOM 729 C CA . LEU A 1 96 ? -7.857 -6.534 -5.037 1.00 87.81 96 LEU A CA 1
ATOM 730 C C . LEU A 1 96 ? -7.772 -7.047 -6.484 1.00 87.81 96 LEU A C 1
ATOM 732 O O . LEU A 1 96 ? -8.220 -6.348 -7.389 1.00 87.81 96 LEU A O 1
ATOM 736 N N . GLY A 1 97 ? -7.198 -8.235 -6.720 1.00 88.62 97 GLY A N 1
ATOM 737 C CA . GLY A 1 97 ? -7.088 -8.821 -8.061 1.00 88.62 97 GLY A CA 1
ATOM 738 C C . GLY A 1 97 ? -6.265 -7.977 -9.040 1.00 88.62 97 GLY A C 1
ATOM 739 O O . GLY A 1 97 ? -6.501 -8.028 -10.245 1.00 88.62 97 GLY A O 1
ATOM 740 N N . LEU A 1 98 ? -5.338 -7.163 -8.528 1.00 86.88 98 LEU A N 1
ATOM 741 C CA . LEU A 1 98 ? -4.549 -6.234 -9.331 1.00 86.88 98 LEU A CA 1
ATOM 742 C C . LEU A 1 98 ? -3.385 -6.941 -10.018 1.00 86.88 98 LEU A C 1
ATOM 744 O O . LEU A 1 98 ? -2.727 -7.805 -9.440 1.00 86.88 98 LEU A O 1
ATOM 748 N N . THR A 1 99 ? -3.091 -6.497 -11.233 1.00 88.94 99 THR A N 1
ATOM 749 C CA . THR A 1 99 ? -1.849 -6.799 -11.944 1.00 88.94 99 THR A CA 1
ATOM 750 C C . THR A 1 99 ? -1.014 -5.528 -12.071 1.00 88.94 99 THR A C 1
ATOM 752 O O . THR A 1 99 ? -1.531 -4.414 -11.940 1.00 88.94 99 THR A O 1
ATOM 755 N N . TYR A 1 100 ? 0.282 -5.684 -12.347 1.00 88.81 100 TYR A N 1
ATOM 756 C CA . TYR A 1 100 ? 1.162 -4.545 -12.612 1.00 88.81 100 TYR A CA 1
ATOM 757 C C . TYR A 1 100 ? 0.651 -3.685 -13.777 1.00 88.81 100 TYR A C 1
ATOM 759 O O . TYR A 1 100 ? 0.583 -2.464 -13.659 1.00 88.81 100 TYR A O 1
ATOM 767 N N . ASP A 1 101 ? 0.227 -4.320 -14.871 1.00 86.12 101 ASP A N 1
ATOM 768 C CA . ASP A 1 101 ? -0.261 -3.614 -16.059 1.00 86.12 101 ASP A CA 1
ATOM 769 C C . ASP A 1 101 ? -1.530 -2.810 -15.752 1.00 86.12 101 ASP A C 1
ATOM 771 O O . ASP A 1 101 ? -1.606 -1.630 -16.090 1.00 86.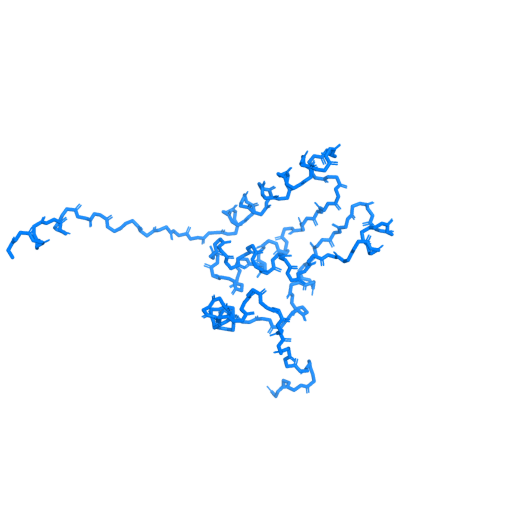12 101 ASP A O 1
ATOM 775 N N . ALA A 1 102 ? -2.476 -3.390 -15.002 1.00 86.31 102 ALA A N 1
ATOM 776 C CA . ALA A 1 102 ? -3.686 -2.688 -14.574 1.00 86.31 102 ALA A CA 1
ATOM 777 C C . ALA A 1 102 ? -3.369 -1.480 -13.674 1.00 86.31 102 ALA A C 1
ATOM 779 O O . ALA A 1 102 ? -4.017 -0.436 -13.764 1.00 86.31 102 ALA A O 1
ATOM 780 N N . LEU A 1 103 ? -2.353 -1.600 -12.815 1.00 88.56 103 LEU A N 1
ATOM 781 C CA . LEU A 1 103 ? -1.877 -0.495 -11.986 1.00 88.56 103 LEU A CA 1
ATOM 782 C C . LEU A 1 103 ? -1.250 0.626 -12.820 1.00 88.56 103 LEU A C 1
ATOM 784 O O . LEU A 1 103 ? -1.488 1.796 -12.519 1.00 88.56 103 LEU A O 1
ATOM 788 N N . CYS A 1 104 ? -0.482 0.293 -13.856 1.00 87.00 104 CYS A N 1
ATOM 789 C CA . CYS A 1 104 ? 0.098 1.267 -14.780 1.00 87.00 104 CYS A CA 1
ATOM 790 C C . CYS A 1 104 ? -0.983 1.991 -15.594 1.00 87.00 104 CYS A C 1
ATOM 792 O O . CYS A 1 104 ? -1.006 3.220 -15.623 1.00 87.00 104 CYS A O 1
ATOM 794 N N . GLU A 1 105 ? -1.938 1.256 -16.167 1.00 86.31 105 GLU A N 1
ATOM 795 C CA . GLU A 1 105 ? -3.069 1.845 -16.894 1.00 86.31 105 GLU A CA 1
ATOM 796 C C . GLU A 1 105 ? -3.900 2.774 -16.001 1.00 86.31 105 GLU A C 1
ATOM 798 O O . GLU A 1 105 ? -4.26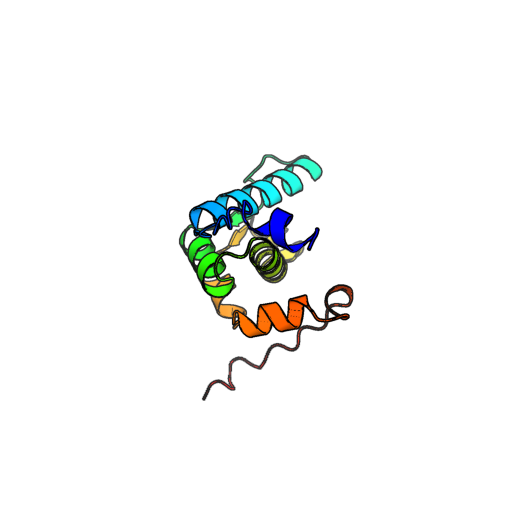0 3.888 -16.392 1.00 86.31 105 GLU A O 1
ATOM 803 N N . TYR A 1 106 ? -4.168 2.355 -14.762 1.00 82.56 106 TYR A N 1
ATOM 804 C CA . TYR A 1 106 ? -4.842 3.200 -13.784 1.00 82.56 106 TYR A CA 1
ATOM 805 C C . TYR A 1 106 ? -4.006 4.431 -13.405 1.00 82.56 106 TYR A C 1
ATOM 807 O O . TYR A 1 106 ? -4.552 5.524 -13.230 1.00 82.56 106 TYR A O 1
ATOM 815 N N . TRP A 1 107 ? -2.684 4.289 -13.291 1.00 83.56 107 TRP A N 1
ATOM 816 C CA . TRP A 1 107 ? -1.785 5.392 -12.961 1.00 83.56 107 TRP A CA 1
ATOM 817 C C . TRP A 1 107 ? -1.810 6.504 -14.010 1.00 83.56 107 TRP A C 1
ATOM 819 O O . TRP A 1 107 ? -1.804 7.685 -13.637 1.00 83.56 107 TRP A O 1
ATOM 829 N N . ASP A 1 108 ? -1.884 6.118 -15.280 1.00 81.31 108 ASP A N 1
ATOM 830 C CA . ASP A 1 108 ? -1.936 7.019 -16.430 1.00 81.31 108 ASP A CA 1
ATOM 831 C C . ASP A 1 108 ? -3.357 7.521 -16.732 1.00 81.31 108 ASP A C 1
ATOM 833 O O . ASP A 1 108 ? -3.548 8.443 -17.531 1.00 81.31 108 ASP A O 1
ATOM 837 N N . SER A 1 109 ? -4.369 6.973 -16.055 1.00 79.31 109 SER A N 1
ATOM 838 C CA . SER A 1 109 ? -5.755 7.383 -16.240 1.00 79.31 109 SER A CA 1
ATOM 839 C C . SER A 1 109 ? -5.979 8.839 -15.801 1.00 79.31 109 SER A C 1
ATOM 841 O O . SER A 1 109 ? -5.723 9.195 -14.643 1.00 79.31 109 SER A O 1
ATOM 843 N N . PRO A 1 110 ? -6.578 9.698 -16.650 1.00 75.06 110 PRO A N 1
ATOM 844 C CA . PRO A 1 110 ? -6.983 11.047 -16.246 1.00 75.06 110 PRO A CA 1
ATOM 845 C C . PRO A 1 110 ? -8.066 11.017 -15.153 1.00 75.06 110 PRO A C 1
ATOM 847 O O . PRO A 1 110 ? -8.246 11.994 -14.425 1.00 75.06 110 PRO A O 1
ATOM 850 N N . LEU A 1 111 ? -8.756 9.880 -15.001 1.00 70.06 111 LEU A N 1
ATOM 851 C CA . LEU A 1 111 ? -9.774 9.644 -13.981 1.00 70.06 111 LEU A CA 1
ATOM 852 C C . LEU A 1 111 ? -9.203 9.092 -12.672 1.00 70.06 111 LEU A C 1
ATOM 854 O O . LEU A 1 111 ? -9.961 8.900 -11.724 1.00 70.06 111 LEU A O 1
ATOM 858 N N . ARG A 1 112 ? -7.882 8.909 -12.555 1.00 71.56 112 ARG A N 1
ATOM 859 C CA . ARG A 1 112 ? -7.231 8.468 -11.309 1.00 71.56 112 ARG A CA 1
ATOM 860 C C . ARG A 1 112 ? -7.589 9.342 -10.103 1.00 71.56 112 ARG A C 1
ATOM 862 O O . ARG A 1 112 ? -7.603 8.882 -8.970 1.00 71.56 112 ARG A O 1
ATOM 869 N N . ARG A 1 113 ? -7.885 10.626 -10.338 1.00 63.72 113 ARG A N 1
ATOM 870 C CA . ARG A 1 113 ? -8.335 11.578 -9.304 1.00 63.72 113 ARG A CA 1
ATOM 871 C C . ARG A 1 113 ? -9.855 11.622 -9.105 1.00 63.72 113 ARG A C 1
ATOM 873 O O . ARG A 1 113 ? -10.303 12.260 -8.161 1.00 63.72 113 ARG A O 1
ATOM 880 N N . ALA A 1 114 ? -10.623 11.003 -9.999 1.00 59.00 114 ALA A N 1
ATOM 881 C CA . ALA A 1 114 ? -12.087 11.001 -10.008 1.00 59.00 114 ALA A CA 1
ATOM 882 C C . ALA A 1 114 ? -12.701 9.689 -9.472 1.00 59.00 114 ALA A C 1
ATOM 884 O O . ALA A 1 114 ? -13.912 9.622 -9.309 1.00 59.00 114 ALA A O 1
ATOM 885 N N . THR A 1 115 ? -11.871 8.679 -9.184 1.00 48.97 115 THR A N 1
ATOM 886 C CA . THR A 1 115 ? -12.207 7.375 -8.586 1.00 48.97 115 THR A CA 1
ATOM 887 C C . THR A 1 115 ? -13.438 6.692 -9.196 1.00 48.97 115 THR A C 1
ATOM 889 O O . THR A 1 115 ? -14.519 6.686 -8.616 1.00 48.97 115 THR A O 1
ATOM 892 N N . VAL A 1 116 ? -13.246 6.009 -10.328 1.00 40.81 116 VAL A N 1
ATOM 893 C CA . VAL A 1 116 ? -14.075 4.850 -10.696 1.00 40.81 116 VAL A CA 1
ATOM 894 C C . VAL A 1 116 ? -13.124 3.708 -11.029 1.00 40.81 116 VAL A C 1
ATOM 896 O O . VAL A 1 116 ? -12.490 3.706 -12.081 1.00 40.81 116 VAL A O 1
ATOM 899 N N . ILE A 1 117 ? -12.974 2.762 -10.102 1.00 48.78 117 ILE A N 1
ATOM 900 C CA . ILE A 1 117 ? -12.221 1.530 -10.338 1.00 48.78 117 ILE A CA 1
ATOM 901 C C . ILE A 1 117 ? -13.235 0.477 -10.783 1.00 48.78 117 ILE A C 1
ATOM 903 O O . ILE A 1 117 ? -14.045 0.008 -9.985 1.00 48.78 117 ILE A O 1
ATOM 907 N N . HIS A 1 118 ? -13.206 0.121 -12.066 1.00 41.28 118 HIS A N 1
ATOM 908 C CA . HIS A 1 118 ? -13.926 -1.044 -12.570 1.00 41.28 118 HIS A CA 1
ATOM 909 C C . HIS A 1 118 ? -13.128 -2.295 -12.204 1.00 41.28 118 HIS A C 1
ATOM 911 O O . HIS A 1 118 ? -12.213 -2.695 -12.919 1.00 41.28 118 HIS A O 1
ATOM 917 N N . VAL A 1 119 ? -13.449 -2.895 -11.062 1.00 39.56 119 VAL A N 1
ATOM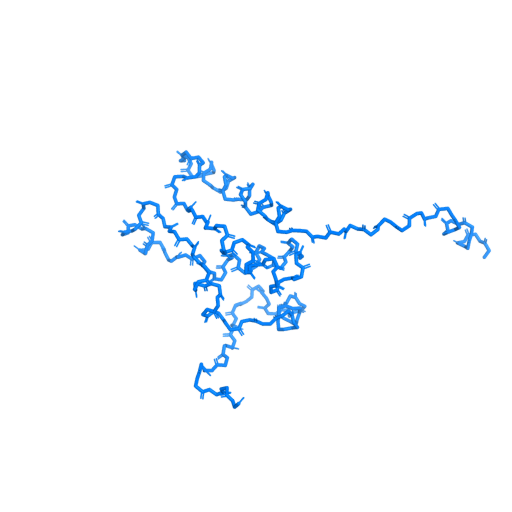 918 C CA . VAL A 1 119 ? -12.913 -4.208 -10.695 1.00 39.56 119 VAL A CA 1
ATOM 919 C C . VAL A 1 119 ? -13.682 -5.255 -11.500 1.00 39.56 119 VAL A C 1
ATOM 921 O O . VAL A 1 119 ? -14.916 -5.263 -11.466 1.00 39.56 119 VAL A O 1
ATOM 924 N N . LYS A 1 120 ? -12.985 -6.130 -12.238 1.00 38.12 120 LYS A N 1
ATOM 925 C CA . LYS A 1 120 ? -13.630 -7.321 -12.808 1.00 38.12 120 LYS A CA 1
ATOM 926 C C . LYS A 1 120 ? -14.234 -8.141 -11.662 1.00 38.12 120 LYS A C 1
ATOM 928 O O . LYS A 1 120 ? -13.573 -8.298 -10.631 1.00 38.12 120 LYS A O 1
ATOM 933 N N . PRO A 1 121 ? -15.456 -8.675 -11.801 1.00 41.47 121 PRO A N 1
ATOM 934 C CA . PRO A 1 121 ? -15.996 -9.565 -10.793 1.00 41.47 121 PRO A CA 1
ATOM 935 C C . PRO A 1 121 ? -15.076 -10.777 -10.622 1.00 41.47 121 PRO A C 1
ATOM 937 O O . PRO A 1 121 ? -14.655 -11.399 -11.594 1.00 41.47 121 PRO A O 1
ATOM 940 N N . TRP A 1 122 ? -14.783 -11.127 -9.371 1.00 44.53 122 TRP A N 1
ATOM 941 C CA . TRP A 1 122 ? -13.890 -12.224 -8.974 1.00 44.53 122 TRP A CA 1
ATOM 942 C C . TRP A 1 122 ? -14.303 -13.615 -9.496 1.00 44.53 122 TRP A C 1
ATOM 944 O O . TRP A 1 122 ? -13.561 -14.573 -9.316 1.00 44.53 122 TRP A O 1
ATOM 954 N N . TYR A 1 123 ? -15.469 -13.739 -10.133 1.00 45.69 123 TYR A N 1
ATOM 955 C CA . TYR A 1 123 ? -15.980 -14.973 -10.729 1.00 45.69 123 TYR A CA 1
ATOM 956 C C . TYR A 1 123 ? -15.705 -15.107 -12.240 1.00 45.69 123 TYR A C 1
ATOM 958 O O . TYR A 1 123 ? -16.103 -16.106 -12.827 1.00 45.69 123 TYR A O 1
ATOM 966 N N . GLU A 1 124 ? -15.036 -14.138 -12.877 1.00 39.09 124 GLU A N 1
ATOM 967 C CA . GLU A 1 124 ? -14.698 -14.168 -14.315 1.00 39.09 124 GLU A CA 1
ATOM 968 C C . GLU A 1 124 ? -13.212 -14.484 -14.592 1.00 39.09 124 GLU A C 1
ATOM 970 O O . GLU A 1 124 ? -12.629 -13.981 -15.555 1.00 39.09 124 GLU A O 1
ATOM 975 N N . GLN A 1 125 ? -12.566 -15.285 -13.740 1.00 44.50 125 GLN A N 1
ATOM 976 C CA . GLN A 1 125 ? -11.237 -15.837 -14.030 1.00 44.50 125 GLN A CA 1
ATOM 977 C C . GLN A 1 125 ? -11.408 -17.229 -14.658 1.00 44.50 125 GLN A C 1
ATOM 979 O O . GLN A 1 125 ? -11.713 -18.185 -13.945 1.00 44.50 125 GLN A O 1
ATOM 984 N N . GLU A 1 126 ? -11.283 -17.302 -15.990 1.00 42.00 126 GLU A N 1
ATOM 985 C CA . GLU A 1 126 ? -11.084 -18.555 -16.747 1.00 42.00 126 GLU A CA 1
ATOM 986 C C . GLU A 1 126 ? -9.686 -19.141 -16.511 1.00 42.00 126 GLU A C 1
ATOM 988 O O . GLU A 1 126 ? -8.716 -18.348 -16.429 1.00 42.00 126 GLU A O 1
#

Foldseek 3Di:
DVVVVVCVPDDPDDDQADLVNLCVLVQVVQCVVCVVVVHHRPWAEAEDSLLSVLLCVQQVNDNVLSVVLVVVLDDDPVQSVVDINHYHYNVSSVVQVGHNVNSVVLVPDPCVVVDDDPRDPPPPDD

pLDDT: mean 78.87, std 16.79, range [38.12, 96.12]

Sequence (126 aa):
MAMDNLLKDAKVIRLEPSADHMRAVIQKRLNFAESQCGVEPGSLIQVTDSAYQAIADVTQASPGLALEVMKMVMPSAEQMAQNHPYVITEDHIKKLGLTYDALCEYWDSPLRRATVIHVKPWYEQE

Radius of gyration: 17.95 Å; chains: 1; bounding box: 45×38×49 Å

Secondary structure (DSSP, 8-state):
--HHHHSTT---------HHHHHHHHHHHHHHHHHHTTS-TTSSEEE-HHHHHHHHHHTTT-HHHHHHHHHHTPPPHHHHHHSSSEEE-HHHHHTT---HHHHHHHHH-GGGGT----PPPTT---